Protein AF-A0A376VD41-F1 (afdb_monomer)

Structure (mmCIF, N/CA/C/O backbone):
data_AF-A0A376VD41-F1
#
_entry.id   AF-A0A376VD41-F1
#
loop_
_atom_site.group_PDB
_atom_site.id
_atom_site.type_symbol
_atom_site.label_atom_id
_atom_site.label_alt_id
_atom_site.label_comp_id
_atom_site.label_asym_id
_atom_site.label_entity_id
_atom_site.label_seq_id
_atom_site.pdbx_PDB_ins_code
_atom_site.Cartn_x
_atom_site.Cartn_y
_atom_site.Cartn_z
_atom_site.occupancy
_atom_site.B_iso_or_equiv
_atom_site.auth_seq_id
_atom_site.auth_comp_id
_atom_site.auth_asym_id
_atom_site.auth_atom_id
_atom_site.pdbx_PDB_model_num
ATOM 1 N N . MET A 1 1 ? 31.470 -12.179 -8.946 1.00 46.62 1 MET A N 1
ATOM 2 C CA . MET A 1 1 ? 30.203 -12.395 -9.674 1.00 46.62 1 MET A CA 1
ATOM 3 C C . MET A 1 1 ? 30.504 -13.069 -11.012 1.00 46.62 1 MET A C 1
ATOM 5 O O . MET A 1 1 ? 30.758 -12.373 -11.978 1.00 46.62 1 MET A O 1
ATOM 9 N N . LYS A 1 2 ? 30.557 -14.408 -11.062 1.00 45.06 2 LYS A N 1
ATOM 10 C CA . LYS A 1 2 ? 30.793 -15.187 -12.302 1.00 45.06 2 LYS A CA 1
ATOM 11 C C . LYS A 1 2 ? 29.546 -15.927 -12.813 1.00 45.06 2 LYS A C 1
ATOM 13 O O . LYS A 1 2 ? 29.555 -16.464 -13.905 1.00 45.06 2 LYS A O 1
ATOM 18 N N . ALA A 1 3 ? 28.454 -15.922 -12.047 1.00 48.44 3 ALA A N 1
ATOM 19 C CA . ALA A 1 3 ? 27.305 -16.788 -12.316 1.00 48.44 3 ALA A CA 1
ATOM 20 C C . ALA A 1 3 ? 26.374 -16.295 -13.442 1.00 48.44 3 ALA A C 1
ATOM 22 O O . ALA A 1 3 ? 25.643 -17.097 -14.011 1.00 48.44 3 ALA A O 1
ATOM 23 N N . ARG A 1 4 ? 26.372 -14.993 -13.775 1.00 48.84 4 ARG A N 1
ATOM 24 C CA . ARG A 1 4 ? 25.497 -14.443 -14.833 1.00 48.84 4 ARG A CA 1
ATOM 25 C C . ARG A 1 4 ? 26.139 -14.478 -16.223 1.00 48.8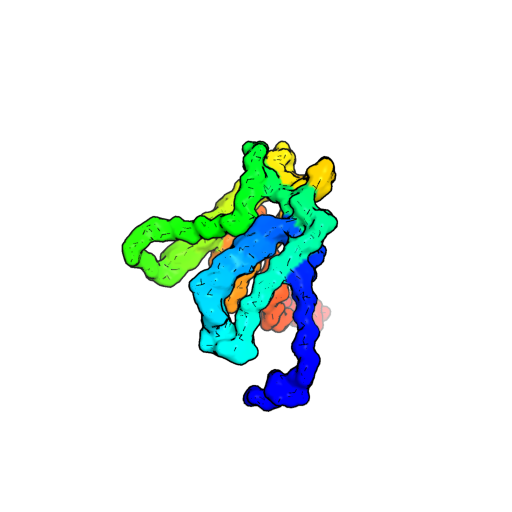4 4 ARG A C 1
ATOM 27 O O . ARG A 1 4 ? 25.418 -14.530 -17.208 1.00 48.84 4 ARG A O 1
ATOM 34 N N . SER A 1 5 ? 27.469 -14.477 -16.304 1.00 50.56 5 SER A N 1
ATOM 35 C CA . SER A 1 5 ? 28.215 -14.501 -17.570 1.00 50.56 5 SER A CA 1
ATOM 36 C C . SER A 1 5 ? 28.376 -15.901 -18.173 1.00 50.56 5 SER A C 1
ATOM 38 O O . SER A 1 5 ? 28.886 -16.017 -19.279 1.00 50.56 5 SER A O 1
ATOM 40 N N . GLU A 1 6 ? 27.972 -16.958 -17.461 1.00 50.12 6 GLU A N 1
ATOM 41 C CA . GLU A 1 6 ? 28.182 -18.359 -17.868 1.00 50.12 6 GLU A CA 1
ATOM 42 C C . GLU A 1 6 ? 26.911 -19.052 -18.397 1.00 50.12 6 GLU A C 1
ATOM 44 O O . GLU A 1 6 ? 26.958 -20.227 -18.753 1.00 50.12 6 GLU A O 1
ATOM 49 N N . VAL A 1 7 ? 25.767 -18.357 -18.482 1.00 48.47 7 VAL A N 1
ATOM 50 C CA . VAL A 1 7 ? 24.483 -18.981 -18.848 1.00 48.47 7 VAL A CA 1
ATOM 51 C C . VAL A 1 7 ? 23.847 -18.288 -20.053 1.00 48.47 7 VAL A C 1
ATOM 53 O O . VAL A 1 7 ? 23.477 -17.122 -19.993 1.00 48.47 7 VAL A O 1
ATOM 56 N N . HIS A 1 8 ? 23.683 -19.045 -21.141 1.00 49.75 8 HIS A N 1
ATOM 57 C CA . HIS A 1 8 ? 23.188 -18.579 -22.445 1.00 49.75 8 HIS A CA 1
ATOM 58 C C . HIS A 1 8 ? 21.671 -18.313 -22.511 1.00 49.75 8 HIS A C 1
ATOM 60 O O . HIS A 1 8 ? 21.198 -17.711 -23.472 1.00 49.75 8 HIS A O 1
ATOM 66 N N . ALA A 1 9 ? 20.899 -18.770 -21.520 1.00 51.88 9 ALA A N 1
ATOM 67 C CA . ALA A 1 9 ? 19.444 -18.666 -21.511 1.00 51.88 9 ALA A CA 1
ATOM 68 C C . ALA A 1 9 ? 18.961 -17.846 -20.307 1.00 51.88 9 ALA A C 1
ATOM 70 O O . ALA A 1 9 ? 18.886 -18.335 -19.178 1.00 51.88 9 ALA A O 1
ATOM 71 N N . HIS A 1 10 ? 18.618 -16.585 -20.559 1.00 59.12 10 HIS A N 1
ATOM 72 C CA . HIS A 1 10 ? 17.916 -15.742 -19.600 1.00 59.12 10 HIS A CA 1
ATOM 73 C C . HIS A 1 10 ? 16.408 -15.946 -19.770 1.00 59.12 10 HIS A C 1
ATOM 75 O O . HIS A 1 10 ? 15.813 -15.452 -20.723 1.00 59.12 10 HIS A O 1
ATOM 81 N N . TYR A 1 11 ? 15.784 -16.678 -18.848 1.00 63.81 11 TYR A N 1
ATOM 82 C CA . TYR A 1 11 ? 14.329 -16.800 -18.794 1.00 63.81 11 TYR A CA 1
ATOM 83 C C . TYR A 1 11 ? 13.769 -15.705 -17.886 1.00 63.81 11 TYR A C 1
ATOM 85 O O . TYR A 1 11 ? 14.078 -15.657 -16.694 1.00 63.81 11 TYR A O 1
ATOM 93 N N . THR A 1 12 ? 12.947 -14.817 -18.438 1.00 67.56 12 THR A N 1
ATOM 94 C CA . THR A 1 12 ? 12.226 -13.798 -17.668 1.00 67.56 12 THR A CA 1
ATOM 95 C C . THR A 1 12 ? 10.734 -14.043 -17.808 1.00 67.56 12 THR A C 1
ATOM 97 O O . THR A 1 12 ? 10.216 -14.159 -18.915 1.00 67.56 12 THR A O 1
ATOM 100 N N . LEU A 1 13 ? 10.040 -14.140 -16.674 1.00 78.50 13 LEU A N 1
ATOM 101 C CA . LEU A 1 13 ? 8.582 -14.156 -16.653 1.00 78.50 13 LEU A CA 1
ATOM 102 C C . LEU A 1 13 ? 8.095 -12.729 -16.902 1.00 78.50 13 LEU A C 1
ATOM 104 O O . LEU A 1 13 ? 8.316 -11.844 -16.079 1.00 78.50 13 LEU A O 1
ATOM 108 N N . ASP A 1 14 ? 7.447 -12.514 -18.041 1.00 86.75 14 ASP A N 1
ATOM 109 C CA . ASP A 1 14 ? 7.025 -11.187 -18.495 1.00 86.75 14 ASP A CA 1
ATOM 110 C C . ASP A 1 14 ? 5.708 -10.716 -17.862 1.00 86.75 14 ASP A C 1
ATOM 112 O O . ASP A 1 14 ? 5.335 -9.558 -18.021 1.00 86.75 14 ASP A O 1
ATOM 116 N N . THR A 1 15 ? 4.992 -11.595 -17.154 1.00 87.69 15 THR A N 1
ATOM 117 C CA . THR A 1 15 ? 3.622 -11.348 -16.690 1.00 87.69 15 THR A CA 1
ATOM 118 C C . THR A 1 15 ? 3.506 -11.455 -15.166 1.00 87.69 15 THR A C 1
ATOM 120 O O . THR A 1 15 ? 3.805 -12.488 -14.564 1.00 87.69 15 THR A O 1
ATOM 123 N N . ASN A 1 16 ? 3.001 -10.397 -14.526 1.00 90.75 16 ASN A N 1
ATOM 124 C CA . ASN A 1 16 ? 2.672 -10.354 -13.106 1.00 90.75 16 ASN A CA 1
ATOM 125 C C . ASN A 1 16 ? 1.235 -10.841 -12.861 1.00 90.75 16 ASN A C 1
ATOM 127 O O . ASN A 1 16 ? 0.255 -10.194 -13.234 1.00 90.75 16 ASN A O 1
ATOM 131 N N . TRP A 1 17 ? 1.122 -11.976 -12.171 1.00 89.06 17 TRP A N 1
ATOM 132 C CA . TRP A 1 17 ? -0.146 -12.652 -11.881 1.00 89.06 17 TRP A CA 1
ATOM 133 C C . TRP A 1 17 ? -0.742 -12.335 -10.504 1.00 89.06 17 TRP A C 1
ATOM 135 O O . TRP A 1 17 ? -1.773 -12.912 -10.149 1.00 89.06 17 TRP A O 1
ATOM 145 N N . ARG A 1 18 ? -0.100 -11.469 -9.710 1.00 88.94 18 ARG A N 1
ATOM 146 C CA . ARG A 1 18 ? -0.458 -11.206 -8.303 1.00 88.94 18 ARG A CA 1
ATOM 147 C C . ARG A 1 18 ? -1.068 -9.828 -8.079 1.00 88.94 18 ARG A C 1
ATOM 149 O O . ARG A 1 18 ? -1.896 -9.681 -7.190 1.00 88.94 18 ARG A O 1
ATOM 156 N N . SER A 1 19 ? -0.657 -8.842 -8.866 1.00 91.56 19 SER A N 1
ATOM 157 C CA . SER A 1 19 ? -0.986 -7.440 -8.617 1.00 91.56 19 SER A CA 1
ATOM 158 C C . SER A 1 19 ? -2.022 -6.898 -9.598 1.00 91.56 19 SER A C 1
ATOM 160 O O . SER A 1 19 ? -2.167 -7.403 -10.713 1.00 91.56 19 SER A O 1
ATOM 162 N N . ALA A 1 20 ? -2.708 -5.835 -9.173 1.00 93.00 20 ALA A N 1
ATOM 163 C CA . ALA A 1 20 ? -3.570 -5.019 -10.021 1.00 93.00 20 ALA A CA 1
ATOM 164 C C . ALA A 1 20 ? -2.758 -4.313 -11.128 1.00 93.00 20 ALA A C 1
ATOM 166 O O . ALA A 1 20 ? -1.583 -3.986 -10.909 1.00 93.00 20 ALA A O 1
ATOM 167 N N . PRO A 1 21 ? -3.366 -4.004 -12.287 1.00 92.75 21 PRO A N 1
ATOM 168 C CA . PRO A 1 21 ? -2.693 -3.314 -13.388 1.00 92.75 21 PRO A CA 1
ATOM 169 C C . PRO A 1 21 ? -2.106 -1.964 -12.967 1.00 92.75 21 PRO A C 1
ATOM 171 O O . PRO A 1 21 ? -0.972 -1.658 -13.322 1.00 92.75 21 PRO A O 1
ATOM 174 N N . GLY A 1 22 ? -2.826 -1.195 -12.141 1.00 92.94 22 GLY A N 1
ATOM 175 C CA . GLY A 1 22 ? -2.338 0.083 -11.624 1.00 92.94 22 GLY A CA 1
ATOM 176 C C . GLY A 1 22 ? -1.027 -0.058 -10.844 1.00 92.94 22 GLY A C 1
ATOM 177 O O . GLY A 1 22 ? -0.106 0.719 -11.063 1.00 92.94 22 GLY A O 1
ATOM 178 N N . MET A 1 23 ? -0.901 -1.094 -10.005 1.00 93.69 23 MET A N 1
ATOM 179 C CA . MET A 1 23 ? 0.326 -1.353 -9.240 1.00 93.69 23 MET A CA 1
ATOM 180 C C . MET A 1 23 ? 1.499 -1.701 -10.154 1.00 93.69 23 MET A C 1
ATOM 182 O O . MET A 1 23 ? 2.591 -1.161 -9.985 1.00 93.69 23 MET A O 1
ATOM 186 N N . VAL A 1 24 ? 1.272 -2.586 -11.131 1.00 93.75 24 VAL A N 1
ATOM 187 C CA . VAL A 1 24 ? 2.300 -2.979 -12.108 1.00 93.75 24 VAL A CA 1
ATOM 188 C C . VAL A 1 24 ? 2.774 -1.758 -12.898 1.00 93.75 24 VAL A C 1
ATOM 190 O O . VAL A 1 24 ? 3.974 -1.528 -13.016 1.00 93.75 24 VAL A O 1
ATOM 193 N N . ASN A 1 25 ? 1.840 -0.926 -13.357 1.00 94.31 25 ASN A N 1
ATOM 194 C CA . ASN A 1 25 ? 2.149 0.276 -14.124 1.00 94.31 25 ASN A CA 1
ATOM 195 C C . ASN A 1 25 ? 2.909 1.320 -13.299 1.00 94.31 25 ASN A C 1
ATOM 197 O O . ASN A 1 25 ? 3.865 1.901 -13.805 1.00 94.31 25 ASN A O 1
ATOM 201 N N . SER A 1 26 ? 2.531 1.549 -12.036 1.00 94.19 26 SER A N 1
ATOM 202 C CA . SER A 1 26 ? 3.249 2.478 -11.155 1.00 94.19 26 SER A CA 1
ATOM 203 C C . SER A 1 26 ? 4.690 2.034 -10.904 1.00 94.19 26 SER A C 1
ATOM 205 O O . SER A 1 26 ? 5.596 2.860 -10.966 1.00 94.19 26 SER A O 1
ATOM 207 N N . VAL A 1 27 ? 4.916 0.737 -10.667 1.00 93.19 27 VAL A N 1
ATOM 208 C CA . VAL A 1 27 ? 6.265 0.183 -10.461 1.00 93.19 27 VAL A CA 1
ATOM 209 C C . VAL A 1 27 ? 7.090 0.264 -11.743 1.00 93.19 27 VAL A C 1
ATOM 211 O O . VAL A 1 27 ? 8.206 0.775 -11.701 1.00 93.19 27 VAL A O 1
ATOM 214 N N . ASN A 1 28 ? 6.534 -0.159 -12.884 1.00 93.69 28 ASN A N 1
ATOM 215 C CA . ASN A 1 28 ? 7.204 -0.027 -14.179 1.00 93.69 28 ASN A CA 1
ATOM 216 C C . ASN A 1 28 ? 7.590 1.428 -14.448 1.00 93.69 28 ASN A C 1
ATOM 218 O O . ASN A 1 28 ? 8.738 1.710 -14.762 1.00 93.69 28 ASN A O 1
ATOM 222 N N . LYS A 1 29 ? 6.660 2.368 -14.251 1.00 93.69 29 LYS A N 1
ATOM 223 C CA . LYS A 1 29 ? 6.922 3.792 -14.463 1.00 93.69 29 LYS A CA 1
ATOM 224 C C . LYS A 1 29 ? 8.017 4.327 -13.545 1.00 93.69 29 LYS A C 1
ATOM 226 O O . LYS A 1 29 ? 8.800 5.144 -14.001 1.00 93.69 29 LYS A O 1
ATOM 231 N N . LEU A 1 30 ? 8.069 3.899 -12.283 1.00 92.25 30 LEU A N 1
ATOM 232 C CA . LEU A 1 30 ? 9.079 4.362 -11.329 1.00 92.25 30 LEU A CA 1
ATOM 233 C C . LEU A 1 30 ? 10.488 3.890 -11.712 1.00 92.25 30 LEU A C 1
ATOM 235 O O . LEU A 1 30 ? 11.415 4.693 -11.712 1.00 92.25 30 LEU A O 1
ATOM 239 N N . PHE A 1 31 ? 10.644 2.608 -12.051 1.00 90.19 31 PHE A N 1
ATOM 240 C CA . PHE A 1 31 ? 11.954 2.023 -12.352 1.00 90.19 31 PHE A CA 1
ATOM 241 C C . PHE A 1 31 ? 12.400 2.213 -13.806 1.00 90.19 31 PHE A C 1
ATOM 243 O O . PHE A 1 31 ? 13.581 2.078 -14.085 1.00 90.19 31 PHE A O 1
ATOM 250 N N . SER A 1 32 ? 11.505 2.575 -14.727 1.00 91.19 32 SER A N 1
ATOM 251 C CA . SER A 1 32 ? 11.871 2.925 -16.108 1.00 91.19 32 SER A CA 1
ATOM 252 C C . SER A 1 32 ? 12.326 4.379 -16.289 1.00 91.19 32 SER A C 1
ATOM 254 O O . SER A 1 32 ? 1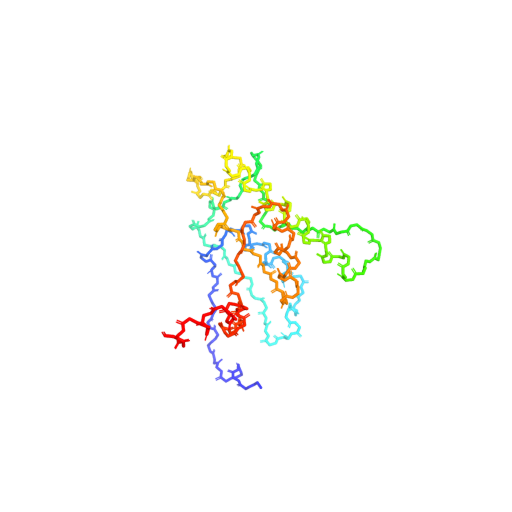2.570 4.783 -17.419 1.00 91.19 32 SER A O 1
ATOM 256 N N . GLN A 1 33 ? 12.426 5.180 -15.219 1.00 89.25 33 GLN A N 1
ATOM 257 C CA . GLN A 1 33 ? 12.902 6.570 -15.326 1.00 89.25 33 GLN A CA 1
ATOM 258 C C . GLN A 1 33 ? 14.405 6.677 -15.604 1.00 89.25 33 GLN A C 1
ATOM 260 O O . GLN A 1 33 ? 14.865 7.718 -16.069 1.00 89.25 33 GLN A O 1
ATOM 265 N N . THR A 1 34 ? 15.179 5.640 -15.285 1.00 85.50 34 THR A N 1
ATOM 266 C CA . THR A 1 34 ? 16.627 5.606 -15.495 1.00 85.50 34 THR A CA 1
ATOM 267 C C . THR A 1 34 ? 17.027 4.284 -16.137 1.00 85.50 34 THR A C 1
ATOM 269 O O . THR A 1 34 ? 16.465 3.238 -15.814 1.00 85.50 34 THR A O 1
ATOM 272 N N . ASP A 1 35 ? 18.022 4.321 -17.025 1.00 75.88 35 ASP A N 1
ATOM 273 C CA . ASP A 1 35 ? 18.519 3.114 -17.703 1.00 75.88 35 ASP A CA 1
ATOM 274 C C . ASP A 1 35 ? 19.169 2.133 -16.707 1.00 75.88 35 ASP A C 1
ATOM 276 O O . ASP A 1 35 ? 19.017 0.917 -16.819 1.00 75.88 35 ASP A O 1
ATOM 280 N N . ASP A 1 36 ? 19.808 2.67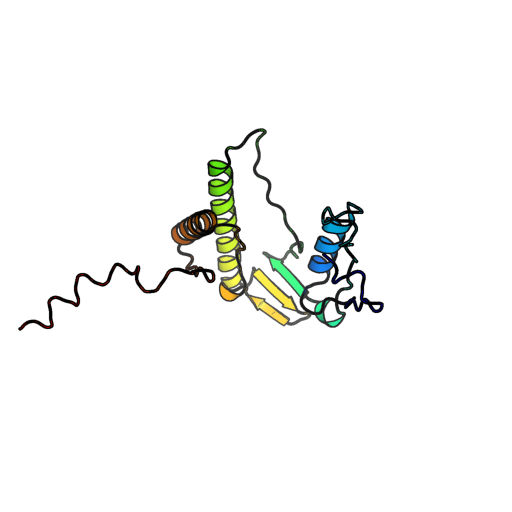6 -15.665 1.00 80.31 36 ASP A N 1
ATOM 281 C CA . ASP A 1 36 ? 20.471 1.936 -14.588 1.00 80.31 36 ASP A CA 1
ATOM 282 C C . ASP A 1 36 ? 19.642 1.986 -13.289 1.00 80.31 36 ASP A C 1
ATOM 284 O O . ASP A 1 36 ? 20.105 2.436 -12.239 1.00 80.31 36 ASP A O 1
ATOM 288 N N . ALA A 1 37 ? 18.388 1.529 -13.347 1.00 78.69 37 ALA A N 1
ATOM 289 C CA . ALA A 1 37 ? 17.431 1.551 -12.229 1.00 78.69 37 ALA A CA 1
ATOM 290 C C . ALA A 1 37 ? 17.959 0.925 -10.919 1.00 78.69 37 ALA A C 1
ATOM 292 O O . ALA A 1 37 ? 17.564 1.319 -9.821 1.00 78.69 37 ALA A O 1
ATOM 293 N N . PHE A 1 38 ? 18.872 -0.044 -11.034 1.00 84.44 38 PHE A N 1
ATOM 294 C CA . PHE A 1 38 ? 19.515 -0.727 -9.911 1.00 84.44 38 PHE A CA 1
ATOM 295 C C . PHE A 1 38 ? 20.996 -0.365 -9.744 1.00 84.44 38 PHE A C 1
ATOM 297 O O . PHE A 1 38 ? 21.717 -1.105 -9.079 1.00 84.44 38 PHE A O 1
ATOM 304 N N . MET A 1 39 ? 21.464 0.740 -10.341 1.00 77.25 39 MET A N 1
ATOM 305 C CA . MET A 1 39 ? 22.858 1.225 -10.329 1.00 77.25 39 MET A CA 1
ATOM 306 C C . MET A 1 39 ? 23.880 0.312 -11.043 1.00 77.25 39 MET A C 1
ATOM 308 O O . MET A 1 39 ? 24.950 0.777 -11.426 1.00 77.25 39 MET A O 1
ATOM 312 N N . PHE A 1 40 ? 23.550 -0.963 -11.266 1.00 76.62 40 PHE A N 1
ATOM 313 C CA . PHE A 1 40 ? 24.365 -1.943 -11.983 1.00 76.62 40 PHE A CA 1
ATOM 314 C C . PHE A 1 40 ? 23.756 -2.256 -13.350 1.00 76.62 40 PHE A C 1
ATOM 316 O O . PHE A 1 40 ? 22.640 -2.775 -13.430 1.00 76.62 40 PHE A O 1
ATOM 323 N N . ARG A 1 41 ? 24.525 -2.028 -14.419 1.00 74.94 41 ARG A N 1
ATOM 324 C CA . ARG A 1 41 ? 24.139 -2.353 -15.806 1.00 74.94 41 ARG A CA 1
ATOM 325 C C . ARG A 1 41 ? 23.864 -3.838 -16.006 1.00 74.94 41 ARG A C 1
ATOM 327 O O . ARG A 1 41 ? 23.055 -4.240 -16.836 1.00 74.94 41 ARG A O 1
ATOM 334 N N . GLU A 1 42 ? 24.520 -4.673 -15.211 1.00 78.88 42 GLU A N 1
ATOM 335 C CA . GLU A 1 42 ? 24.354 -6.117 -15.211 1.00 78.88 42 GLU A CA 1
ATOM 336 C C . GLU A 1 42 ? 23.020 -6.554 -14.605 1.00 78.88 42 GLU A C 1
ATOM 338 O O . GLU A 1 42 ? 22.728 -7.746 -14.633 1.00 78.88 42 GLU A O 1
ATOM 343 N N . ILE A 1 43 ? 22.210 -5.645 -14.052 1.00 82.25 43 ILE A N 1
ATOM 344 C CA . ILE A 1 43 ? 20.866 -5.913 -13.534 1.00 82.25 43 ILE A CA 1
ATOM 345 C C . ILE A 1 43 ? 19.883 -4.947 -14.219 1.00 82.25 43 ILE A C 1
ATOM 347 O O . ILE A 1 43 ? 19.448 -3.977 -13.605 1.00 82.25 43 ILE A O 1
ATOM 351 N N . PRO A 1 44 ? 19.514 -5.192 -15.492 1.00 84.31 44 PRO A N 1
ATOM 352 C CA . PRO A 1 44 ? 18.554 -4.344 -16.186 1.00 84.31 44 PRO A CA 1
ATOM 353 C C . PRO A 1 44 ? 17.151 -4.509 -15.594 1.00 84.31 44 PRO A C 1
ATOM 355 O O . PRO A 1 44 ? 16.729 -5.623 -15.262 1.00 84.31 44 PRO A O 1
ATOM 358 N N . PHE A 1 45 ? 16.407 -3.407 -15.507 1.00 87.44 45 PHE A N 1
ATOM 359 C CA . PHE A 1 45 ? 14.977 -3.449 -15.223 1.00 87.44 45 PHE A CA 1
ATOM 360 C C . PHE A 1 45 ? 14.203 -3.705 -16.520 1.00 87.44 45 PHE A C 1
ATOM 362 O O . PHE A 1 45 ? 14.259 -2.911 -17.454 1.00 87.44 45 PHE A O 1
ATOM 369 N N . ILE A 1 46 ? 13.470 -4.817 -16.573 1.00 88.75 46 ILE A N 1
ATOM 370 C CA . ILE A 1 46 ? 12.615 -5.168 -17.709 1.00 88.75 46 ILE A CA 1
ATOM 371 C C . ILE A 1 46 ? 11.158 -5.000 -17.256 1.00 88.75 46 ILE A C 1
ATOM 373 O O . ILE A 1 46 ? 10.734 -5.723 -16.348 1.00 88.75 46 ILE A O 1
ATOM 377 N N . PRO A 1 47 ? 10.389 -4.066 -17.846 1.00 90.25 47 PRO A N 1
ATOM 378 C CA . PRO A 1 47 ? 8.983 -3.880 -17.509 1.00 90.25 47 PRO A CA 1
ATOM 379 C C . PRO A 1 47 ? 8.167 -5.155 -17.726 1.00 90.25 47 PRO A C 1
ATOM 381 O O . PRO A 1 47 ? 8.365 -5.878 -18.703 1.00 90.25 47 PRO A O 1
ATOM 384 N N . VAL A 1 48 ? 7.205 -5.399 -16.837 1.00 92.50 48 VAL A N 1
ATOM 385 C CA . VAL A 1 48 ? 6.326 -6.579 -16.900 1.00 92.50 48 VAL A CA 1
ATOM 386 C C . VAL A 1 48 ? 4.881 -6.190 -17.192 1.00 92.50 48 VAL A C 1
ATOM 388 O O . VAL A 1 48 ? 4.425 -5.105 -16.833 1.00 92.50 48 VAL A O 1
ATOM 39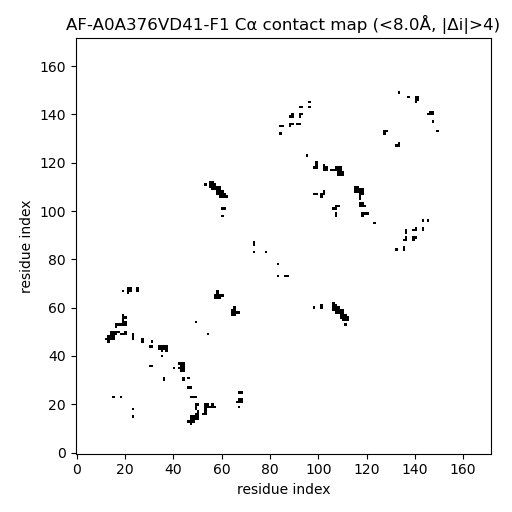1 N N . LYS A 1 49 ? 4.131 -7.087 -17.825 1.00 91.56 49 LYS A N 1
ATOM 392 C CA . LYS A 1 49 ? 2.698 -6.942 -18.095 1.00 91.56 49 LYS A CA 1
ATOM 393 C C . LYS A 1 49 ? 1.880 -7.371 -16.882 1.00 91.56 49 LYS A C 1
ATOM 395 O O . LYS A 1 49 ? 2.296 -8.222 -16.098 1.00 91.56 49 LYS A O 1
ATOM 400 N N . SER A 1 50 ? 0.688 -6.811 -16.729 1.00 92.19 50 SER A N 1
ATOM 401 C CA . SER A 1 50 ? -0.301 -7.299 -15.767 1.00 92.19 50 SER A CA 1
ATOM 402 C C . SER A 1 50 ? -1.127 -8.430 -16.381 1.00 92.19 50 SER A C 1
ATOM 404 O O . SER A 1 50 ? -1.474 -8.398 -17.562 1.00 92.19 50 SER A O 1
ATOM 406 N N . ALA A 1 51 ? -1.437 -9.456 -15.589 1.00 90.56 51 ALA A N 1
ATOM 407 C CA . ALA A 1 51 ? -2.275 -10.556 -16.051 1.00 90.56 51 ALA A CA 1
ATOM 408 C C . ALA A 1 51 ? -3.726 -10.100 -16.285 1.00 90.56 51 ALA A C 1
ATOM 410 O O . ALA A 1 51 ? -4.309 -9.417 -15.441 1.00 90.56 51 ALA A O 1
ATOM 411 N N . GLY A 1 52 ? -4.345 -10.570 -17.375 1.00 88.69 52 GLY A N 1
ATOM 412 C CA . GLY A 1 52 ? -5.731 -10.237 -17.736 1.00 88.69 52 GLY A CA 1
ATOM 413 C C . GLY A 1 52 ? -6.747 -10.506 -16.617 1.00 88.69 52 GLY A C 1
ATOM 414 O O . GLY A 1 52 ? -7.624 -9.686 -16.369 1.00 88.69 52 GLY A O 1
ATOM 415 N N . LYS A 1 53 ? -6.563 -11.595 -15.857 1.00 89.00 53 LYS A N 1
ATOM 416 C CA . LYS A 1 53 ? -7.434 -11.965 -14.726 1.00 89.00 53 LYS A CA 1
ATOM 417 C C . LYS A 1 53 ? -7.485 -10.924 -13.594 1.00 89.00 53 LYS A C 1
ATOM 419 O O . LYS A 1 53 ? -8.420 -10.934 -12.809 1.00 89.00 53 LYS A O 1
ATOM 424 N N . ASN A 1 54 ? -6.474 -10.059 -13.491 1.00 90.62 54 ASN A N 1
ATOM 425 C CA . ASN A 1 54 ? -6.336 -9.070 -12.420 1.00 90.62 54 ASN A CA 1
ATOM 426 C C . ASN A 1 54 ? -6.777 -7.664 -12.857 1.00 90.62 54 ASN A C 1
ATOM 428 O O . ASN A 1 54 ? -6.676 -6.729 -12.064 1.00 90.62 54 ASN A O 1
ATOM 432 N N . GLN A 1 55 ? -7.235 -7.489 -14.102 1.00 89.50 55 GLN A N 1
ATOM 433 C CA . GLN A 1 55 ? -7.592 -6.173 -14.650 1.00 89.50 55 GLN A CA 1
ATOM 434 C C . GLN A 1 55 ? -8.720 -5.491 -13.869 1.00 89.50 55 GLN A C 1
ATOM 436 O O . GLN A 1 55 ? -8.774 -4.268 -13.801 1.00 89.50 55 GLN A O 1
ATOM 441 N N . ALA A 1 56 ? -9.587 -6.285 -13.243 1.00 91.56 56 ALA A N 1
ATOM 442 C CA . ALA A 1 56 ? -10.721 -5.796 -12.477 1.00 91.56 56 ALA A CA 1
ATOM 443 C C . ALA A 1 56 ? -10.393 -5.476 -11.003 1.00 91.56 56 ALA A C 1
ATOM 445 O O . ALA A 1 56 ? -11.279 -5.043 -10.263 1.00 91.56 56 ALA A O 1
ATOM 446 N N . LEU A 1 57 ? -9.142 -5.683 -10.566 1.00 93.44 57 LEU A N 1
ATOM 447 C CA . LEU A 1 57 ? -8.710 -5.373 -9.205 1.00 93.44 57 LEU A CA 1
ATOM 448 C C . LEU A 1 57 ? -8.614 -3.860 -9.000 1.00 93.44 57 LEU A C 1
ATOM 450 O O . LEU A 1 57 ? -7.799 -3.188 -9.636 1.00 93.44 57 LEU A O 1
ATOM 454 N N . ARG A 1 58 ? -9.396 -3.336 -8.055 1.00 94.44 58 ARG A N 1
ATOM 455 C CA . ARG A 1 58 ? -9.364 -1.920 -7.666 1.00 94.44 58 ARG A CA 1
ATOM 456 C C . ARG A 1 58 ? -9.664 -1.738 -6.183 1.00 94.44 58 ARG A C 1
ATOM 458 O O . ARG A 1 58 ? -10.377 -2.535 -5.579 1.00 94.44 58 ARG A O 1
ATOM 465 N N . PHE A 1 59 ? -9.119 -0.672 -5.608 1.00 95.88 59 PHE A N 1
ATOM 466 C CA . PHE A 1 59 ? -9.412 -0.251 -4.242 1.00 95.88 59 PHE A CA 1
ATOM 467 C C . PHE A 1 59 ? -10.305 0.987 -4.286 1.00 95.88 59 PHE A C 1
ATOM 469 O O . PHE A 1 59 ? -9.943 1.986 -4.906 1.00 95.88 59 PHE A O 1
ATOM 476 N N . VAL A 1 60 ? -11.471 0.913 -3.647 1.00 96.12 60 VAL A N 1
ATOM 477 C CA . VAL A 1 60 ? -12.421 2.022 -3.535 1.00 96.12 60 VAL A CA 1
ATOM 478 C C . VAL A 1 60 ? -12.461 2.488 -2.089 1.00 96.12 60 VAL A C 1
ATOM 480 O O . VAL A 1 60 ? -12.610 1.679 -1.177 1.00 96.12 60 VAL A O 1
ATOM 483 N N . PHE A 1 61 ? -12.340 3.793 -1.880 1.00 96.19 61 PHE A N 1
ATOM 484 C CA . PHE A 1 61 ? -12.428 4.426 -0.572 1.00 96.19 61 PHE A CA 1
ATOM 485 C C . PHE A 1 61 ? -13.365 5.627 -0.661 1.00 96.19 61 PHE A C 1
ATOM 487 O O . PHE A 1 61 ? -13.139 6.522 -1.472 1.00 96.19 61 PHE A O 1
ATOM 494 N N . LYS A 1 62 ? -14.425 5.630 0.155 1.00 93.88 62 LYS A N 1
ATOM 495 C CA . LYS A 1 62 ? -15.476 6.662 0.180 1.00 93.88 62 LYS A CA 1
ATOM 496 C C . LYS A 1 62 ? -16.081 6.943 -1.205 1.00 93.88 62 LYS A C 1
ATOM 498 O O . LYS A 1 62 ? -16.320 8.086 -1.569 1.00 93.88 62 LYS A O 1
ATOM 503 N N . GLY A 1 63 ? -16.312 5.883 -1.982 1.00 91.31 63 GLY A N 1
ATOM 504 C CA . GLY A 1 63 ? -16.901 5.964 -3.325 1.00 91.31 63 GLY A CA 1
ATOM 505 C C . GLY A 1 63 ? -15.911 6.282 -4.450 1.00 91.31 63 GLY A C 1
ATOM 506 O O . GLY A 1 63 ? -16.261 6.133 -5.617 1.00 91.31 63 GLY A O 1
ATOM 507 N N . GLU A 1 64 ? -14.663 6.633 -4.134 1.00 94.44 64 GLU A N 1
ATOM 508 C CA . GLU A 1 64 ? -13.649 6.964 -5.135 1.00 94.44 64 GLU A CA 1
ATOM 509 C C . GLU A 1 64 ? -12.637 5.834 -5.318 1.00 94.44 64 GLU A C 1
ATOM 511 O O . GLU A 1 64 ? -12.137 5.252 -4.351 1.00 94.44 64 GLU A O 1
ATOM 516 N N . THR A 1 65 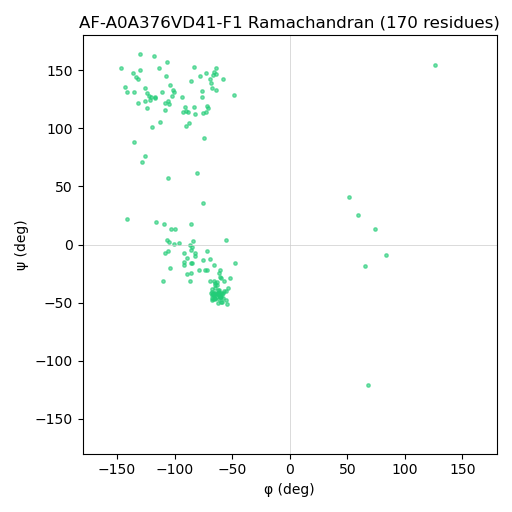? -12.287 5.545 -6.575 1.00 94.31 65 THR A N 1
ATOM 517 C CA . THR A 1 65 ? -11.204 4.600 -6.875 1.00 94.31 65 THR A CA 1
ATOM 518 C C . THR A 1 65 ? -9.866 5.236 -6.514 1.00 94.31 65 THR A C 1
ATOM 520 O O . THR A 1 65 ? -9.474 6.248 -7.090 1.00 94.31 65 THR A O 1
ATOM 523 N N . GLN A 1 66 ? -9.158 4.630 -5.566 1.00 95.25 66 GLN A N 1
ATOM 524 C CA . GLN A 1 66 ? -7.865 5.118 -5.107 1.00 95.25 66 GLN A CA 1
ATOM 525 C C . GLN A 1 66 ? -6.752 4.753 -6.099 1.00 95.25 66 GLN A C 1
ATOM 527 O O . GLN A 1 66 ? -6.778 3.669 -6.696 1.00 95.25 66 GLN A O 1
ATOM 532 N N . PRO A 1 67 ? -5.739 5.623 -6.265 1.00 94.88 67 PRO A N 1
ATOM 533 C CA . PRO A 1 67 ? -4.576 5.303 -7.076 1.00 94.88 67 PRO A CA 1
ATOM 534 C C . PRO A 1 67 ? -3.802 4.136 -6.458 1.00 94.88 67 PRO A C 1
ATOM 536 O O . PRO A 1 67 ? -3.709 4.001 -5.239 1.00 94.88 67 PRO A O 1
ATOM 539 N N . ALA A 1 68 ? -3.192 3.314 -7.311 1.00 93.00 68 ALA A N 1
ATOM 540 C CA . ALA A 1 68 ? -2.425 2.155 -6.865 1.00 93.00 68 ALA A CA 1
ATOM 541 C C . ALA A 1 68 ? -1.204 2.539 -6.009 1.00 93.00 68 ALA A C 1
ATOM 543 O O . ALA A 1 68 ? -0.866 1.845 -5.056 1.00 93.00 68 ALA A O 1
ATOM 544 N N . MET A 1 69 ? -0.561 3.666 -6.322 1.00 93.94 69 MET A N 1
ATOM 545 C CA . MET A 1 69 ? 0.572 4.192 -5.568 1.00 93.94 69 MET A CA 1
ATOM 546 C C . MET A 1 69 ? 0.286 5.632 -5.152 1.00 93.94 69 MET A C 1
ATOM 548 O O . MET A 1 69 ? 0.030 6.487 -5.998 1.00 93.94 69 MET A O 1
ATOM 552 N N . LYS A 1 70 ? 0.359 5.895 -3.846 1.00 94.44 70 LYS A N 1
ATOM 553 C CA . LYS A 1 70 ? 0.240 7.228 -3.254 1.00 94.44 70 LYS A CA 1
ATOM 554 C C . LYS A 1 70 ? 1.496 7.522 -2.444 1.00 94.44 70 LYS A C 1
ATOM 556 O O . LYS A 1 70 ? 1.889 6.716 -1.604 1.00 94.44 70 LYS A O 1
ATOM 561 N N . MET A 1 71 ? 2.115 8.666 -2.708 1.00 92.81 71 MET A N 1
ATOM 562 C CA . MET A 1 71 ? 3.270 9.154 -1.960 1.00 92.81 71 MET A CA 1
ATOM 563 C C . MET A 1 71 ? 2.802 10.224 -0.980 1.00 92.81 71 MET A C 1
ATOM 565 O O . MET A 1 71 ? 2.037 11.112 -1.352 1.00 92.81 71 MET A O 1
ATOM 569 N N . TRP A 1 72 ? 3.246 10.115 0.267 1.00 92.75 72 TRP A N 1
ATOM 570 C CA . TRP A 1 72 ? 3.030 11.131 1.289 1.00 92.75 72 TRP A CA 1
ATOM 571 C C . TRP A 1 72 ? 4.320 11.921 1.441 1.00 92.75 72 TRP A C 1
ATOM 573 O O . TRP A 1 72 ? 5.386 11.326 1.598 1.00 92.75 72 TRP A O 1
ATOM 583 N N . LEU A 1 73 ? 4.211 13.241 1.361 1.00 91.31 73 LEU A N 1
ATOM 584 C CA . LEU A 1 73 ? 5.330 14.158 1.494 1.00 91.31 73 LEU A CA 1
ATOM 585 C C . LEU A 1 73 ? 5.089 15.021 2.729 1.00 91.31 73 LEU A C 1
ATOM 587 O O . LEU A 1 73 ? 4.023 15.617 2.864 1.00 91.31 73 LEU A O 1
ATOM 591 N N . MET A 1 74 ? 6.067 15.051 3.627 1.00 89.25 74 MET A N 1
ATOM 592 C CA . MET A 1 74 ? 6.074 15.988 4.744 1.00 89.25 74 MET A CA 1
ATOM 593 C C . MET A 1 74 ? 6.471 17.369 4.219 1.00 89.25 74 MET A C 1
ATOM 595 O O . MET A 1 74 ? 7.438 17.485 3.468 1.00 89.25 74 MET A O 1
ATOM 599 N N . GLU A 1 75 ? 5.717 18.398 4.593 1.00 87.25 75 GLU A N 1
ATOM 600 C CA . GLU A 1 75 ? 6.030 19.781 4.233 1.00 87.25 75 GLU A CA 1
ATOM 601 C C . GLU A 1 75 ? 7.233 20.302 5.037 1.00 87.25 75 GLU A C 1
ATOM 603 O O . GLU A 1 75 ? 7.432 19.922 6.193 1.00 87.25 75 GLU A O 1
ATOM 608 N N . GLY A 1 76 ? 8.022 21.187 4.425 1.00 85.44 76 GLY A N 1
ATOM 609 C CA . GLY A 1 76 ? 9.199 21.815 5.033 1.00 85.44 76 GLY A CA 1
ATOM 610 C C . GLY A 1 76 ? 10.470 21.655 4.196 1.00 85.44 76 GLY A C 1
ATOM 611 O O . GLY A 1 76 ? 10.602 20.725 3.405 1.00 85.44 76 GLY A O 1
ATOM 612 N N . GLU A 1 77 ? 11.417 22.579 4.368 1.00 79.81 77 GLU A N 1
ATOM 613 C CA . GLU A 1 77 ? 12.704 22.564 3.648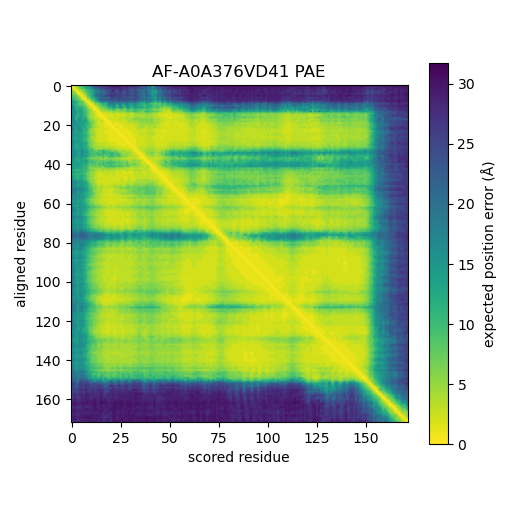 1.00 79.81 77 GLU A CA 1
ATOM 614 C C . GLU A 1 77 ? 13.763 21.688 4.333 1.00 79.81 77 GLU A C 1
ATOM 616 O O . GLU A 1 77 ? 14.683 21.191 3.687 1.00 79.81 77 GLU A O 1
ATOM 621 N N . SER A 1 78 ? 13.636 21.483 5.647 1.00 82.81 78 SER A N 1
ATOM 622 C CA . SER A 1 78 ? 14.546 20.668 6.449 1.00 82.81 78 SER A CA 1
ATOM 623 C C . SER A 1 78 ? 13.765 19.910 7.511 1.00 82.81 78 SER A C 1
ATOM 625 O O . SER A 1 78 ? 12.895 20.468 8.179 1.00 82.81 78 SER A O 1
ATOM 627 N N . CYS A 1 79 ? 14.082 18.629 7.671 1.00 84.81 79 CYS A N 1
ATOM 628 C CA . CYS A 1 79 ? 13.477 17.775 8.678 1.00 84.81 79 CYS A CA 1
ATOM 629 C C . CYS A 1 79 ? 14.538 16.841 9.264 1.00 84.81 79 CYS A C 1
ATOM 631 O O . CYS A 1 79 ? 15.293 16.198 8.528 1.00 84.81 79 CYS A O 1
ATOM 633 N N . GLY A 1 80 ? 14.597 16.758 10.594 1.00 90.06 80 GLY A N 1
ATOM 634 C CA . GLY A 1 80 ? 15.405 15.754 11.274 1.00 90.06 80 GLY A CA 1
ATOM 635 C C . GLY A 1 80 ? 14.849 14.353 11.019 1.00 90.06 80 GLY A C 1
ATOM 636 O O . GLY A 1 80 ? 13.638 14.153 10.956 1.00 90.06 80 GLY A O 1
ATOM 637 N N . VAL A 1 81 ? 15.726 13.349 10.919 1.00 88.38 81 VAL A N 1
ATOM 638 C CA . VAL A 1 81 ? 15.314 11.955 10.652 1.00 88.38 81 VAL A CA 1
ATOM 639 C C . VAL A 1 81 ? 14.294 11.455 11.683 1.00 88.38 81 VAL A C 1
ATOM 641 O O . VAL A 1 81 ? 13.330 10.787 11.315 1.00 88.38 81 VAL A O 1
ATOM 644 N N . GLY A 1 82 ? 14.479 11.803 12.962 1.00 88.44 82 GLY A N 1
ATOM 645 C CA . GLY A 1 82 ? 13.565 11.412 14.038 1.00 88.44 82 GLY A CA 1
ATOM 646 C C . GLY A 1 82 ? 12.175 12.039 13.909 1.00 88.44 82 GLY A C 1
ATOM 647 O O . GLY A 1 82 ? 11.176 11.334 14.052 1.00 88.44 82 GLY A O 1
ATOM 648 N N . ASP A 1 83 ? 12.108 13.329 13.573 1.00 90.19 83 ASP A N 1
ATOM 649 C CA . ASP A 1 83 ? 10.844 14.057 13.404 1.00 90.19 83 ASP A CA 1
ATOM 650 C C . ASP A 1 83 ? 10.078 13.555 12.181 1.00 90.19 83 ASP A C 1
ATOM 652 O O . ASP A 1 83 ? 8.868 13.321 12.258 1.00 90.19 83 ASP A O 1
ATOM 656 N N . TYR A 1 84 ? 10.793 13.301 11.080 1.00 92.00 84 TYR A N 1
ATOM 657 C CA . TYR A 1 84 ? 10.223 12.705 9.876 1.00 92.00 84 TYR A CA 1
ATOM 658 C C . TYR A 1 84 ? 9.629 11.328 10.171 1.00 92.00 84 TYR A C 1
ATOM 660 O O . TYR A 1 84 ? 8.479 11.054 9.832 1.00 92.00 84 TYR A O 1
ATOM 668 N N . GLN A 1 85 ? 10.393 10.458 10.837 1.00 91.50 85 GLN A N 1
ATOM 669 C CA . GLN A 1 85 ? 9.934 9.115 11.185 1.00 91.50 85 GLN A CA 1
ATOM 670 C C . GLN A 1 85 ? 8.715 9.146 12.110 1.00 91.50 85 GLN A C 1
ATOM 672 O O . GLN A 1 85 ? 7.754 8.416 11.872 1.00 91.50 85 GLN A O 1
ATOM 677 N N . SER A 1 86 ? 8.733 10.002 13.134 1.00 91.31 86 SER A N 1
ATOM 678 C CA . SER A 1 86 ? 7.616 10.161 14.069 1.00 91.31 86 SER A CA 1
ATOM 679 C C . SER A 1 86 ? 6.355 10.651 13.352 1.00 91.31 86 SER A C 1
ATOM 681 O O . SER A 1 86 ? 5.300 10.017 13.436 1.00 91.31 86 SER A O 1
ATOM 683 N N . THR A 1 87 ? 6.479 11.721 12.563 1.00 92.56 87 THR A N 1
ATOM 684 C CA . THR A 1 87 ? 5.362 12.300 11.804 1.00 92.56 87 THR A CA 1
ATOM 685 C C . THR A 1 87 ? 4.805 11.291 10.807 1.00 92.56 87 THR A C 1
ATOM 687 O O . THR A 1 87 ? 3.597 11.059 10.756 1.00 92.56 87 THR A O 1
ATOM 690 N N . MET A 1 88 ? 5.672 10.620 10.046 1.00 93.94 88 MET A N 1
ATOM 691 C CA . MET A 1 88 ? 5.218 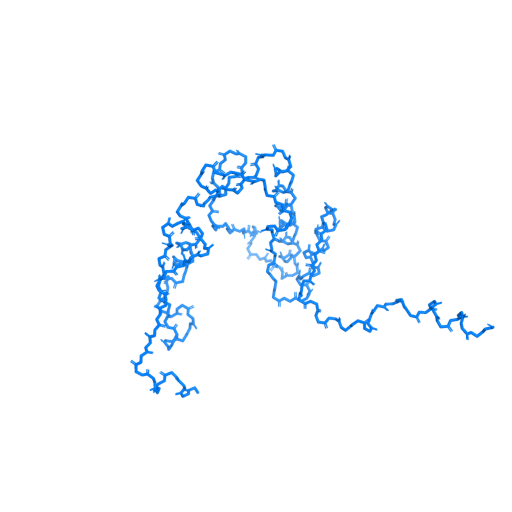9.654 9.053 1.00 93.94 88 MET A CA 1
ATOM 692 C C . MET A 1 88 ? 4.618 8.392 9.672 1.00 93.94 88 MET A C 1
ATOM 694 O O . MET A 1 88 ? 3.683 7.830 9.099 1.00 93.94 88 MET A O 1
ATOM 698 N N . ALA A 1 89 ? 5.089 7.965 10.846 1.00 94.31 89 ALA A N 1
ATOM 699 C CA . ALA A 1 89 ? 4.464 6.882 11.597 1.00 94.31 89 ALA A CA 1
ATOM 700 C C . ALA A 1 89 ? 3.039 7.255 12.034 1.00 94.31 89 ALA A C 1
ATOM 702 O O . ALA A 1 89 ? 2.123 6.446 11.879 1.00 94.31 89 ALA A O 1
ATOM 703 N N . GLN A 1 90 ? 2.827 8.489 12.503 1.00 94.31 90 GLN A N 1
ATOM 704 C CA . GLN A 1 90 ? 1.499 8.993 12.863 1.00 94.31 90 GLN A CA 1
ATOM 705 C C . GLN A 1 90 ? 0.570 9.089 11.650 1.00 94.31 90 GLN A C 1
ATOM 707 O O . GLN A 1 90 ? -0.562 8.608 11.710 1.00 94.31 90 GLN A O 1
ATOM 712 N N . VAL A 1 91 ? 1.049 9.643 10.529 1.00 95.00 91 VAL A N 1
ATOM 713 C CA . VAL A 1 91 ? 0.279 9.706 9.275 1.00 95.00 91 VAL A CA 1
ATOM 714 C C . VAL A 1 91 ? -0.087 8.298 8.804 1.00 95.00 91 VAL A C 1
ATOM 716 O O . VAL A 1 91 ? -1.241 8.046 8.465 1.00 95.00 91 VAL A O 1
ATOM 719 N N . CYS A 1 92 ? 0.859 7.356 8.834 1.00 95.25 92 CYS A N 1
ATOM 720 C CA . CYS A 1 92 ? 0.611 5.964 8.469 1.00 95.25 92 CYS A CA 1
ATOM 721 C C . CYS A 1 92 ? -0.476 5.332 9.352 1.00 95.25 92 CYS A C 1
ATOM 723 O O . CYS A 1 92 ? -1.442 4.773 8.831 1.00 95.25 92 CYS A O 1
ATOM 725 N N . ALA A 1 93 ? -0.363 5.473 10.674 1.00 95.50 93 ALA A N 1
ATOM 726 C CA . ALA A 1 93 ? -1.335 4.934 11.617 1.00 95.50 93 ALA A CA 1
ATOM 727 C C . ALA A 1 93 ? -2.733 5.552 11.428 1.00 95.50 93 ALA A C 1
ATOM 729 O O . ALA A 1 93 ? -3.729 4.826 11.420 1.00 95.50 93 ALA A O 1
ATOM 730 N N . ALA A 1 94 ? -2.813 6.867 11.200 1.00 95.69 94 ALA A N 1
ATOM 731 C CA . ALA A 1 94 ? -4.068 7.564 10.930 1.00 95.69 94 ALA A CA 1
ATOM 732 C C . ALA A 1 94 ? -4.742 7.067 9.640 1.00 95.69 94 ALA A C 1
ATOM 734 O O . ALA A 1 94 ? -5.944 6.811 9.640 1.00 95.69 94 ALA A O 1
ATOM 735 N N . GLN A 1 95 ? -3.980 6.851 8.563 1.00 95.38 95 GLN A N 1
ATOM 736 C CA . GLN A 1 95 ? -4.531 6.306 7.315 1.00 95.38 95 GLN A CA 1
ATOM 737 C C . GLN A 1 95 ? -5.052 4.877 7.487 1.00 95.38 95 GLN A C 1
ATOM 739 O O . GLN A 1 95 ? -6.140 4.551 7.016 1.00 95.38 95 GLN A O 1
ATOM 744 N N . ILE A 1 96 ? -4.312 4.032 8.211 1.00 95.81 96 ILE A N 1
ATOM 745 C CA . ILE A 1 96 ? -4.744 2.663 8.513 1.00 95.81 96 ILE A CA 1
ATOM 746 C C . ILE A 1 96 ? -6.049 2.685 9.314 1.00 95.81 96 ILE A C 1
ATOM 748 O O . ILE A 1 96 ? -6.985 1.963 8.970 1.00 95.81 96 ILE A O 1
ATOM 752 N N . ARG A 1 97 ? -6.147 3.540 10.339 1.00 95.69 97 ARG A N 1
ATOM 753 C CA . ARG A 1 97 ? -7.385 3.741 11.103 1.00 95.69 97 ARG A CA 1
ATOM 754 C C . ARG A 1 97 ? -8.544 4.111 10.185 1.00 95.69 97 ARG A C 1
ATOM 756 O O . ARG A 1 97 ? -9.594 3.475 10.252 1.00 95.69 97 ARG A O 1
ATOM 763 N N . ASP A 1 98 ? -8.354 5.116 9.336 1.00 95.62 98 ASP A N 1
ATOM 764 C CA . ASP A 1 98 ? -9.408 5.634 8.468 1.00 95.62 98 ASP A CA 1
ATOM 765 C C . ASP A 1 98 ? -9.898 4.562 7.485 1.00 95.62 98 ASP A C 1
ATOM 767 O O . ASP A 1 98 ? -11.106 4.423 7.283 1.00 95.62 98 ASP A O 1
ATOM 771 N N . TRP A 1 99 ? -8.992 3.746 6.936 1.00 95.75 99 TRP A N 1
ATOM 772 C CA . TRP A 1 99 ? -9.346 2.602 6.092 1.00 95.75 99 TRP A CA 1
ATOM 773 C C . TRP A 1 99 ? -10.085 1.507 6.851 1.00 95.75 99 TRP A C 1
ATOM 775 O O . TRP A 1 99 ? -11.066 0.982 6.334 1.00 95.75 99 TRP A O 1
ATOM 785 N N . LEU A 1 100 ? -9.659 1.162 8.068 1.00 95.31 100 LEU A N 1
ATOM 786 C CA . LEU A 1 100 ? -10.321 0.127 8.867 1.00 95.31 100 LEU A CA 1
ATOM 787 C C . LEU A 1 100 ? -11.722 0.558 9.303 1.00 95.31 100 LEU A C 1
ATOM 789 O O . LEU A 1 100 ? -12.668 -0.219 9.184 1.00 95.31 100 LEU A O 1
ATOM 793 N N . GLN A 1 101 ? -11.877 1.802 9.753 1.00 95.56 101 GLN A N 1
ATOM 794 C CA . GLN A 1 101 ? -13.177 2.351 10.131 1.00 95.56 101 GLN A CA 1
ATOM 795 C C . GLN A 1 101 ? -14.111 2.466 8.921 1.00 95.56 101 GLN A C 1
ATOM 797 O O . GLN A 1 101 ? -15.278 2.092 9.002 1.00 95.56 101 GLN A O 1
ATOM 802 N N . ALA A 1 102 ? -13.607 2.939 7.779 1.00 95.69 102 ALA A N 1
ATOM 803 C CA . ALA A 1 102 ? -14.372 2.956 6.535 1.00 95.69 102 ALA A CA 1
ATOM 804 C C . ALA A 1 102 ? -14.701 1.539 6.042 1.00 95.69 102 ALA A C 1
ATOM 806 O O . ALA A 1 102 ? -15.790 1.314 5.529 1.00 95.69 102 ALA A O 1
ATOM 807 N N . GLY A 1 103 ? -13.810 0.566 6.240 1.00 95.19 103 GLY A N 1
ATOM 808 C CA . GLY A 1 103 ? -14.060 -0.841 5.929 1.00 95.19 103 GLY A CA 1
ATOM 809 C C . GLY A 1 103 ? -15.230 -1.399 6.736 1.00 95.19 103 GLY A C 1
ATOM 810 O O . GLY A 1 103 ? -16.104 -2.049 6.170 1.00 95.19 103 GLY A O 1
ATOM 811 N N . GLN A 1 104 ? -15.310 -1.065 8.028 1.00 94.00 104 GLN A N 1
ATOM 812 C CA . GLN A 1 104 ? -16.445 -1.435 8.886 1.00 94.00 104 GLN A CA 1
ATOM 813 C C . GLN A 1 104 ? -17.768 -0.800 8.433 1.00 94.00 104 GLN A C 1
ATOM 815 O O . GLN A 1 104 ? -18.816 -1.423 8.577 1.00 94.00 104 GLN A O 1
ATOM 820 N N . ARG A 1 105 ? -17.727 0.407 7.853 1.00 95.12 105 ARG A N 1
ATOM 821 C CA . ARG A 1 105 ? -18.902 1.087 7.276 1.00 95.12 105 ARG A CA 1
ATOM 822 C C . ARG A 1 105 ? -19.218 0.681 5.830 1.00 95.12 105 ARG A C 1
ATOM 824 O O . ARG A 1 105 ? -20.189 1.169 5.268 1.00 95.12 105 ARG A O 1
ATOM 831 N N . GLY A 1 106 ? -18.409 -0.183 5.211 1.00 94.25 106 GLY A N 1
ATOM 832 C CA . GLY A 1 106 ? -18.560 -0.556 3.798 1.00 94.25 106 GLY A CA 1
ATOM 833 C C . GLY A 1 106 ? -18.114 0.524 2.802 1.00 94.25 106 GLY A C 1
ATOM 834 O O . GLY A 1 106 ? -18.395 0.422 1.614 1.00 94.25 106 GLY A O 1
ATOM 835 N N . GLU A 1 107 ? -17.395 1.545 3.264 1.00 95.44 107 GLU A N 1
ATOM 836 C CA . GLU A 1 107 ? -16.868 2.647 2.450 1.00 95.44 107 GLU A CA 1
ATOM 837 C C . GLU A 1 107 ? -15.449 2.373 1.926 1.00 95.44 107 GLU A C 1
ATOM 839 O O . GLU A 1 107 ? -15.010 3.046 0.997 1.00 95.44 107 GLU A O 1
ATOM 844 N N . ALA A 1 108 ? -14.713 1.420 2.513 1.00 96.62 108 ALA A N 1
ATOM 845 C CA . ALA A 1 108 ? -13.405 0.973 2.027 1.00 96.62 108 ALA A CA 1
ATOM 846 C C . ALA A 1 108 ? -13.495 -0.468 1.518 1.00 96.62 108 ALA A C 1
ATOM 848 O O . ALA A 1 108 ? -13.573 -1.412 2.310 1.00 96.62 108 ALA A O 1
ATOM 849 N N . LEU A 1 109 ? -13.477 -0.629 0.196 1.00 96.69 109 LEU A N 1
ATOM 850 C CA . LEU A 1 109 ? -13.759 -1.885 -0.488 1.00 96.69 109 LEU A CA 1
ATOM 851 C C . LEU A 1 109 ? -12.598 -2.292 -1.396 1.00 96.69 109 LEU A C 1
ATOM 853 O O . LEU A 1 109 ? -12.131 -1.523 -2.237 1.00 96.69 109 LEU A O 1
ATOM 857 N N . LEU A 1 110 ? -12.168 -3.541 -1.255 1.00 95.75 110 LEU A N 1
ATOM 858 C CA . LEU A 1 110 ? -11.315 -4.225 -2.216 1.00 95.75 110 LEU A CA 1
ATOM 859 C C . LEU A 1 110 ? -12.229 -4.923 -3.218 1.00 95.75 110 LEU A C 1
ATOM 861 O O . LEU A 1 110 ? -12.994 -5.811 -2.840 1.00 95.75 110 LEU A O 1
ATOM 865 N N . MET A 1 111 ? -12.169 -4.492 -4.475 1.00 94.62 111 MET A N 1
ATOM 866 C CA . MET A 1 111 ? -13.023 -5.006 -5.541 1.00 94.62 111 MET A CA 1
ATOM 867 C C . MET A 1 111 ? -12.241 -5.895 -6.501 1.00 94.62 111 MET A C 1
ATOM 869 O O . MET A 1 111 ? -11.080 -5.615 -6.813 1.00 94.62 111 MET A O 1
ATOM 873 N N . ASN A 1 112 ? -12.910 -6.927 -7.004 1.00 93.62 112 ASN A N 1
ATOM 874 C CA . ASN A 1 112 ? -12.458 -7.773 -8.097 1.00 93.62 112 ASN A CA 1
ATOM 875 C C . ASN A 1 112 ? -13.624 -7.991 -9.070 1.00 93.62 112 ASN A C 1
ATOM 877 O O . ASN A 1 112 ? -14.407 -8.923 -8.915 1.00 93.62 112 ASN A O 1
ATOM 881 N N . GLY A 1 113 ? -13.770 -7.094 -10.044 1.00 89.88 113 GLY A N 1
ATOM 882 C CA . GLY A 1 113 ? -14.961 -7.073 -10.897 1.00 89.88 113 GLY A CA 1
ATOM 883 C C . GLY A 1 113 ? -16.186 -6.650 -10.093 1.00 89.88 113 GLY A C 1
ATOM 884 O O . GLY A 1 113 ? -16.184 -5.557 -9.516 1.00 89.88 113 GLY A O 1
ATOM 885 N N . ASP A 1 114 ? -17.188 -7.524 -10.050 1.00 89.50 114 ASP A N 1
ATOM 886 C CA . ASP A 1 114 ? -18.439 -7.310 -9.314 1.00 89.50 114 ASP A CA 1
ATOM 887 C C . ASP A 1 114 ? -18.338 -7.736 -7.841 1.00 89.50 114 ASP A C 1
ATOM 889 O O . ASP A 1 114 ? -19.145 -7.312 -7.013 1.00 89.50 114 ASP A O 1
ATOM 893 N N . ASP A 1 115 ? -17.312 -8.515 -7.483 1.00 94.19 115 ASP A N 1
ATOM 894 C CA . ASP A 1 115 ? -17.071 -8.910 -6.101 1.00 94.19 115 ASP A CA 1
ATOM 895 C C . ASP A 1 115 ? -16.462 -7.747 -5.318 1.00 94.19 115 ASP A C 1
ATOM 897 O O . ASP A 1 115 ? -15.420 -7.197 -5.688 1.00 94.19 115 ASP A O 1
ATOM 901 N N . ALA A 1 116 ? -17.071 -7.407 -4.184 1.00 94.81 116 ALA A N 1
ATOM 902 C CA . ALA A 1 116 ? -16.562 -6.405 -3.260 1.00 94.81 116 ALA A CA 1
ATOM 903 C C . ALA A 1 116 ? -16.446 -6.985 -1.852 1.00 94.81 116 ALA A C 1
ATOM 905 O O . ALA A 1 116 ? -17.363 -7.630 -1.342 1.00 94.81 116 ALA A O 1
ATOM 906 N N . ARG A 1 117 ? -15.319 -6.715 -1.192 1.00 95.88 117 ARG A N 1
ATOM 907 C CA . ARG A 1 117 ? -15.121 -7.055 0.220 1.00 95.88 117 ARG A CA 1
ATOM 908 C C . ARG A 1 117 ? -14.575 -5.862 1.000 1.00 95.88 117 ARG A C 1
ATOM 910 O O . ARG A 1 117 ? -13.721 -5.147 0.475 1.00 95.88 117 ARG A O 1
ATOM 917 N N . PRO A 1 118 ? -14.999 -5.656 2.256 1.00 96.62 118 PRO A N 1
ATOM 918 C CA . PRO A 1 118 ? -14.441 -4.601 3.087 1.00 96.62 118 PRO A CA 1
ATOM 919 C C . PRO A 1 118 ? -12.969 -4.871 3.413 1.00 96.62 118 PRO A C 1
ATOM 921 O O . PRO A 1 118 ? -12.551 -6.028 3.551 1.00 96.62 118 PRO A O 1
ATOM 924 N N . VAL A 1 119 ? -12.196 -3.794 3.556 1.00 96.00 119 VAL A N 1
ATOM 925 C CA . VAL A 1 119 ? -10.808 -3.853 4.034 1.00 96.00 119 VAL A CA 1
ATOM 926 C C . VAL A 1 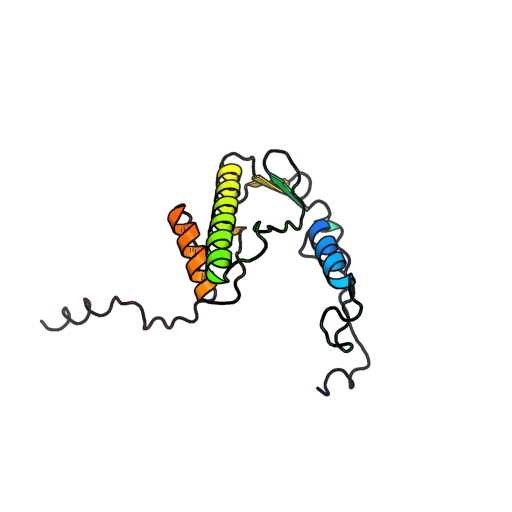119 ? -10.780 -4.364 5.473 1.00 96.00 119 VAL A C 1
ATOM 928 O O . VAL A 1 119 ? -11.527 -3.893 6.332 1.00 96.00 119 VAL A O 1
ATOM 931 N N . ARG A 1 120 ? -9.890 -5.319 5.748 1.00 94.19 120 ARG A N 1
ATOM 932 C CA . ARG A 1 120 ? -9.632 -5.854 7.089 1.00 94.19 120 ARG A CA 1
ATOM 933 C C . ARG A 1 120 ? -8.190 -5.584 7.498 1.00 94.19 120 ARG A C 1
ATOM 935 O O . ARG A 1 120 ? -7.318 -5.387 6.658 1.00 94.19 120 ARG A O 1
ATOM 942 N N . ALA A 1 121 ? -7.913 -5.672 8.798 1.00 91.62 121 ALA A N 1
ATOM 943 C CA . ALA A 1 121 ? -6.551 -5.532 9.320 1.00 91.62 121 ALA A CA 1
ATOM 944 C C . ALA A 1 121 ? -5.568 -6.543 8.698 1.00 91.62 121 ALA A C 1
ATOM 946 O O . ALA A 1 121 ? -4.409 -6.211 8.484 1.00 91.62 121 ALA A O 1
ATOM 947 N N . SER A 1 122 ? -6.039 -7.741 8.333 1.00 91.44 122 SER A N 1
ATOM 948 C CA . SER A 1 122 ? -5.236 -8.769 7.655 1.00 91.44 122 SER A CA 1
ATOM 949 C C . SER A 1 122 ? -4.784 -8.392 6.241 1.00 91.44 122 SER A C 1
ATOM 951 O O . SER A 1 122 ? -3.885 -9.035 5.711 1.00 91.44 122 SER A O 1
ATOM 953 N N . ASP A 1 123 ? -5.415 -7.395 5.617 1.00 93.12 123 ASP A N 1
ATOM 954 C CA . ASP A 1 123 ? -5.075 -6.941 4.264 1.00 93.12 123 ASP A CA 1
ATOM 955 C C . ASP A 1 123 ? -3.994 -5.854 4.261 1.00 93.12 123 ASP A C 1
ATOM 957 O O . ASP A 1 123 ? -3.461 -5.508 3.208 1.00 93.12 123 ASP A O 1
ATOM 961 N N . ILE A 1 124 ? -3.677 -5.298 5.432 1.00 94.50 124 ILE A N 1
ATOM 962 C CA . ILE A 1 124 ? -2.742 -4.189 5.583 1.00 94.50 124 ILE A CA 1
ATOM 963 C C . ILE A 1 124 ? -1.402 -4.742 6.053 1.00 94.50 124 ILE A C 1
ATOM 965 O O . ILE A 1 124 ? -1.313 -5.527 6.994 1.00 94.50 124 ILE A O 1
ATOM 969 N N . SER A 1 125 ? -0.329 -4.324 5.391 1.00 93.94 125 SER A N 1
ATOM 970 C CA . SER A 1 125 ? 1.038 -4.682 5.759 1.00 93.94 125 SER A CA 1
ATOM 971 C C . SER A 1 125 ? 1.920 -3.445 5.709 1.00 93.94 125 SER A C 1
ATOM 973 O O . SER A 1 125 ? 1.908 -2.712 4.723 1.00 93.94 125 SER A O 1
ATOM 975 N N . VAL A 1 126 ? 2.698 -3.227 6.770 1.00 93.75 126 VAL A N 1
ATOM 976 C CA . VAL A 1 126 ? 3.673 -2.136 6.849 1.00 93.75 126 VAL A CA 1
ATOM 977 C C . VAL A 1 126 ? 5.070 -2.715 6.661 1.00 93.75 126 VAL A C 1
ATOM 979 O O . VAL A 1 126 ? 5.503 -3.580 7.423 1.00 93.75 126 VAL A O 1
ATOM 982 N N . LEU A 1 127 ? 5.779 -2.234 5.641 1.00 93.44 127 LEU A N 1
ATOM 983 C CA . LEU A 1 127 ? 7.169 -2.595 5.382 1.00 93.44 127 LEU A CA 1
ATOM 984 C C . LEU A 1 127 ? 8.089 -1.564 6.037 1.00 93.44 127 LEU A C 1
ATOM 986 O O . LEU A 1 127 ? 7.959 -0.368 5.796 1.00 93.44 127 LEU A O 1
ATOM 990 N N . VAL A 1 128 ? 9.027 -2.043 6.849 1.00 92.50 128 VAL A N 1
ATOM 991 C CA . VAL A 1 128 ? 9.996 -1.227 7.594 1.00 92.50 128 VAL A CA 1
ATOM 992 C C . VAL A 1 128 ? 11.401 -1.772 7.377 1.00 92.50 128 VAL A C 1
ATOM 994 O O . VAL A 1 128 ? 11.578 -2.977 7.175 1.00 92.50 128 VAL A O 1
ATOM 997 N N . ARG A 1 129 ? 12.411 -0.902 7.420 1.00 89.62 129 ARG A N 1
ATOM 998 C CA . ARG A 1 129 ? 13.819 -1.287 7.243 1.00 89.62 129 ARG A CA 1
ATOM 999 C C . ARG A 1 129 ? 14.468 -1.722 8.549 1.00 89.62 129 ARG A C 1
ATOM 1001 O O . ARG A 1 129 ? 15.352 -2.576 8.531 1.00 89.62 129 ARG A O 1
ATOM 1008 N N . SER A 1 130 ? 14.046 -1.150 9.678 1.00 88.44 130 SER A N 1
ATOM 1009 C CA . SER A 1 130 ? 14.664 -1.398 10.984 1.00 88.44 130 SER A CA 1
ATOM 1010 C C . SER A 1 130 ? 13.652 -1.750 12.078 1.00 88.44 130 SER A C 1
ATOM 1012 O O . SER A 1 130 ? 12.450 -1.515 11.962 1.00 88.44 130 SER A O 1
ATOM 1014 N N . ARG A 1 131 ? 14.153 -2.312 13.188 1.00 87.00 131 ARG A N 1
ATOM 1015 C CA . ARG A 1 131 ? 13.340 -2.565 14.391 1.00 87.00 131 ARG A CA 1
ATOM 1016 C C . ARG A 1 131 ? 12.862 -1.272 15.055 1.00 87.00 131 ARG A C 1
ATOM 1018 O O . ARG A 1 131 ? 11.799 -1.276 15.662 1.00 87.00 131 ARG A O 1
ATOM 1025 N N . GLN A 1 132 ? 13.643 -0.195 14.959 1.00 88.25 132 GLN A N 1
ATOM 1026 C CA . GLN A 1 132 ? 13.278 1.103 15.531 1.00 88.25 132 GLN A CA 1
ATOM 1027 C C . GLN A 1 132 ? 12.080 1.705 14.788 1.00 88.25 132 GLN A C 1
ATOM 1029 O O . GLN A 1 132 ? 11.101 2.067 15.430 1.00 88.25 132 GLN A O 1
ATOM 1034 N N . GLU A 1 133 ? 12.098 1.685 13.452 1.00 90.75 133 GLU A N 1
ATOM 1035 C CA . GLU A 1 133 ? 10.950 2.096 12.626 1.00 90.75 133 GLU A CA 1
ATOM 1036 C C . GLU A 1 133 ? 9.712 1.236 12.918 1.00 90.75 133 GLU A C 1
ATOM 1038 O O . GLU A 1 133 ? 8.604 1.750 13.057 1.00 90.75 133 GLU A O 1
ATOM 1043 N N . ALA A 1 134 ? 9.902 -0.082 13.074 1.00 91.12 134 ALA A N 1
ATOM 1044 C CA . ALA A 1 134 ? 8.822 -0.991 13.450 1.00 91.12 134 ALA A CA 1
ATOM 1045 C C . ALA A 1 134 ? 8.179 -0.606 14.791 1.00 91.12 134 ALA A C 1
ATOM 1047 O O . ALA A 1 134 ? 6.956 -0.646 14.920 1.00 91.12 134 ALA A O 1
ATOM 1048 N N . ALA A 1 135 ? 9.000 -0.246 15.784 1.00 91.56 135 ALA A N 1
ATOM 1049 C CA . ALA A 1 135 ? 8.526 0.186 17.091 1.00 91.56 135 ALA A CA 1
ATOM 1050 C C . ALA A 1 135 ? 7.750 1.504 16.986 1.00 91.56 135 ALA A C 1
ATOM 1052 O O . ALA A 1 135 ? 6.633 1.564 17.478 1.00 91.56 135 ALA A O 1
ATOM 1053 N N . GLN A 1 136 ? 8.268 2.501 16.263 1.00 93.00 136 GLN A N 1
ATOM 1054 C CA . GLN A 1 136 ? 7.583 3.785 16.071 1.00 93.00 136 GLN A CA 1
ATOM 1055 C C . GLN A 1 136 ? 6.202 3.622 15.427 1.00 93.00 136 GLN A C 1
ATOM 1057 O O . GLN A 1 136 ? 5.224 4.188 15.913 1.00 93.00 136 GLN A O 1
ATOM 1062 N N . VAL A 1 137 ? 6.091 2.812 14.368 1.00 94.31 137 VAL A N 1
ATOM 1063 C CA . VAL A 1 137 ? 4.790 2.568 13.725 1.00 94.31 137 VAL A CA 1
ATOM 1064 C C . VAL A 1 137 ? 3.859 1.778 14.642 1.00 94.31 137 VAL A C 1
ATOM 1066 O O . VAL A 1 137 ? 2.676 2.099 14.736 1.00 94.31 137 VAL A O 1
ATOM 1069 N N . ARG A 1 138 ? 4.371 0.768 15.355 1.00 93.00 138 ARG A N 1
ATOM 1070 C CA . ARG A 1 138 ? 3.575 0.004 16.325 1.00 93.00 138 ARG A CA 1
ATOM 1071 C C . ARG A 1 138 ? 3.042 0.899 17.436 1.00 93.00 138 ARG A C 1
ATOM 1073 O O . ARG A 1 138 ? 1.879 0.763 17.803 1.00 93.00 138 ARG A O 1
ATOM 1080 N N . ASP A 1 139 ? 3.870 1.785 17.969 1.00 93.31 139 ASP A N 1
ATOM 1081 C CA . ASP A 1 139 ? 3.494 2.677 19.059 1.00 93.31 139 ASP A CA 1
ATOM 1082 C C . ASP A 1 139 ? 2.432 3.677 18.564 1.00 93.31 139 ASP A C 1
ATOM 1084 O O . ASP A 1 139 ? 1.401 3.839 19.216 1.00 93.31 139 ASP A O 1
ATOM 1088 N N . ALA A 1 140 ? 2.588 4.229 17.352 1.00 94.94 140 ALA A N 1
ATOM 1089 C CA . ALA A 1 140 ? 1.575 5.074 16.711 1.00 94.94 140 ALA A CA 1
ATOM 1090 C C . ALA A 1 140 ? 0.239 4.341 16.463 1.00 94.94 140 ALA A C 1
ATOM 1092 O O . ALA A 1 140 ? -0.828 4.904 16.699 1.00 94.94 140 ALA A O 1
ATOM 1093 N N . LEU A 1 141 ? 0.275 3.076 16.032 1.00 94.31 141 LEU A N 1
ATOM 1094 C CA . LEU A 1 141 ? -0.923 2.240 15.879 1.00 94.31 141 LEU A CA 1
ATOM 1095 C C . LEU A 1 141 ? -1.573 1.910 17.229 1.00 94.31 141 LEU A C 1
ATOM 1097 O O . LEU A 1 141 ? -2.797 1.921 17.340 1.00 94.31 141 LEU A O 1
ATOM 1101 N N . THR A 1 142 ? -0.762 1.659 18.259 1.00 93.81 142 THR A N 1
ATOM 1102 C CA . THR A 1 142 ? -1.228 1.349 19.619 1.00 93.81 142 THR A CA 1
ATOM 1103 C C . THR A 1 142 ? -1.950 2.544 20.240 1.00 93.81 142 THR A C 1
ATOM 1105 O O . THR A 1 142 ? -2.973 2.354 20.890 1.00 93.81 142 THR A O 1
ATOM 1108 N N . LEU A 1 143 ? -1.482 3.772 19.981 1.00 93.44 143 LEU A N 1
ATOM 1109 C CA . LEU A 1 143 ? -2.169 5.005 20.391 1.00 93.44 143 LEU A CA 1
ATOM 1110 C C . LEU A 1 143 ? -3.563 5.160 19.764 1.00 93.44 143 LEU A C 1
ATOM 1112 O O . LEU A 1 143 ? -4.407 5.851 20.324 1.00 93.44 143 LEU A O 1
ATOM 1116 N N . LEU A 1 144 ? -3.806 4.522 18.617 1.00 92.56 144 LEU A N 1
ATOM 1117 C CA . LEU A 1 144 ? -5.105 4.489 17.941 1.00 92.56 144 LEU A CA 1
ATOM 1118 C C . LEU A 1 144 ? -5.883 3.192 18.217 1.00 92.56 144 LEU A C 1
ATOM 1120 O O . LEU A 1 144 ? -6.847 2.906 17.511 1.00 92.56 144 LEU A O 1
ATOM 1124 N N . GLU A 1 145 ? -5.452 2.402 19.207 1.00 91.06 145 GLU A N 1
ATOM 1125 C CA . GLU A 1 145 ? -6.051 1.119 19.601 1.00 91.06 145 GLU A CA 1
ATOM 1126 C C . GLU A 1 145 ? -6.079 0.066 18.475 1.00 91.06 145 GLU A C 1
ATOM 1128 O O . GLU A 1 145 ? -6.891 -0.861 18.480 1.00 91.06 145 GLU A O 1
ATOM 1133 N N . ILE A 1 146 ? -5.163 0.167 17.505 1.00 90.75 146 ILE A N 1
ATOM 1134 C CA . ILE A 1 146 ? -5.059 -0.783 16.394 1.00 90.75 146 ILE A CA 1
ATOM 1135 C C . ILE A 1 146 ? -4.050 -1.881 16.759 1.00 90.75 146 ILE A C 1
ATOM 1137 O O . ILE A 1 146 ? -2.848 -1.605 16.861 1.00 90.75 146 ILE A O 1
ATOM 1141 N N . PRO A 1 147 ? -4.485 -3.146 16.919 1.00 87.00 147 PRO A N 1
ATOM 1142 C CA . PRO A 1 147 ? -3.570 -4.242 17.201 1.00 87.00 147 PRO A CA 1
ATOM 1143 C C . PRO A 1 147 ? -2.666 -4.503 15.991 1.00 87.00 147 PRO A C 1
ATOM 1145 O O . PRO A 1 147 ? -3.130 -4.589 14.854 1.00 87.00 147 PRO A O 1
ATOM 1148 N N . SER A 1 148 ? -1.366 -4.672 16.232 1.00 87.50 148 SER A N 1
ATOM 1149 C CA . SER A 1 148 ? -0.384 -4.974 15.187 1.00 87.50 148 SER A CA 1
ATOM 1150 C C . SER A 1 148 ? 0.585 -6.071 15.625 1.00 87.50 148 SER A C 1
ATOM 1152 O O . SER A 1 148 ? 0.910 -6.217 16.805 1.00 87.50 148 SER A O 1
ATOM 1154 N N . VAL A 1 149 ? 1.039 -6.874 14.659 1.00 85.94 149 VAL A N 1
ATOM 1155 C CA . VAL A 1 149 ? 1.975 -7.983 14.882 1.00 85.94 149 VAL A CA 1
ATOM 1156 C C . VAL A 1 149 ? 3.233 -7.746 14.060 1.00 85.94 149 VAL A C 1
ATOM 1158 O O . VAL A 1 149 ? 3.174 -7.570 12.845 1.00 85.94 149 VAL A O 1
ATOM 1161 N N . TYR A 1 150 ? 4.390 -7.782 14.719 1.00 80.62 150 TYR A N 1
ATOM 1162 C CA . TYR A 1 150 ? 5.684 -7.687 14.051 1.00 80.62 150 TYR A CA 1
ATOM 1163 C C . TYR A 1 150 ? 6.188 -9.084 13.662 1.00 80.62 150 TYR A C 1
ATOM 1165 O O . TYR A 1 150 ? 6.684 -9.832 14.504 1.00 80.62 150 TYR A O 1
ATOM 1173 N N . LEU A 1 151 ? 6.056 -9.436 12.380 1.00 72.62 151 LEU A N 1
ATOM 1174 C CA . LEU A 1 151 ? 6.395 -10.769 11.855 1.00 72.62 151 LEU A CA 1
ATOM 1175 C C . LEU A 1 151 ? 7.907 -11.033 11.757 1.00 72.62 151 LEU A C 1
ATOM 1177 O O . LEU A 1 151 ? 8.334 -12.183 11.793 1.00 72.62 151 LEU A O 1
ATOM 1181 N N . SER A 1 152 ? 8.738 -9.990 11.695 1.00 62.00 152 SER A N 1
ATOM 1182 C CA . SER A 1 152 ? 10.199 -10.119 11.561 1.00 62.00 152 SER A CA 1
ATOM 1183 C C . SER A 1 152 ? 10.922 -10.283 12.902 1.00 62.00 152 SER A C 1
ATOM 1185 O O . SER A 1 152 ? 12.136 -10.058 12.992 1.00 62.00 152 SER A O 1
ATOM 1187 N N . ASN A 1 153 ? 10.199 -10.648 13.968 1.00 51.53 153 ASN A N 1
ATOM 1188 C CA . ASN A 1 153 ? 10.787 -10.715 15.292 1.00 51.53 153 ASN A CA 1
ATOM 1189 C C . ASN A 1 153 ? 11.702 -11.939 15.448 1.00 51.53 153 ASN A C 1
ATOM 1191 O O . ASN A 1 153 ? 11.285 -13.009 15.875 1.00 51.53 153 ASN A O 1
ATOM 1195 N N . ARG A 1 154 ? 12.995 -11.757 15.163 1.00 49.41 154 ARG A N 1
ATOM 1196 C CA . ARG A 1 154 ? 14.082 -12.619 15.662 1.00 49.41 154 ARG A CA 1
ATOM 1197 C C . ARG A 1 154 ? 14.379 -12.342 17.145 1.00 49.41 154 ARG A C 1
ATOM 1199 O O . ARG A 1 154 ? 15.543 -12.326 17.542 1.00 49.41 154 ARG A O 1
ATOM 1206 N N . ASP A 1 155 ? 13.374 -12.038 17.958 1.00 45.56 155 ASP A N 1
ATOM 1207 C CA . ASP A 1 155 ? 13.570 -12.002 19.402 1.00 45.56 155 ASP A CA 1
ATOM 1208 C C . ASP A 1 155 ? 13.454 -13.428 19.917 1.00 45.56 155 ASP A C 1
ATOM 1210 O O . ASP A 1 155 ? 12.399 -14.059 19.870 1.00 45.56 155 ASP A O 1
ATOM 1214 N N . SER A 1 156 ? 14.583 -13.951 20.388 1.00 35.78 156 SER A N 1
ATOM 1215 C CA . SER A 1 156 ? 14.642 -15.206 21.115 1.00 35.78 156 SER A CA 1
ATOM 1216 C C . SER A 1 156 ? 13.573 -15.193 22.210 1.00 35.78 156 SER A C 1
ATOM 1218 O O . SER A 1 156 ? 13.548 -14.284 23.044 1.00 35.78 156 SER A O 1
ATOM 1220 N N . VAL A 1 157 ? 12.749 -16.243 22.259 1.00 47.81 157 VAL A N 1
ATOM 1221 C CA . VAL A 1 157 ? 11.723 -16.524 23.292 1.00 47.81 157 VAL A CA 1
ATOM 1222 C C . VAL A 1 157 ? 12.259 -16.361 24.736 1.00 47.81 157 VAL A C 1
ATOM 1224 O O . VAL A 1 157 ? 11.505 -16.196 25.690 1.00 47.81 157 VAL A O 1
ATOM 1227 N N . LEU A 1 158 ? 13.585 -16.318 24.897 1.00 44.44 158 LEU A N 1
ATOM 1228 C CA . LEU A 1 158 ? 14.339 -16.080 26.126 1.00 44.44 158 LEU A CA 1
ATOM 1229 C C . LEU A 1 158 ? 14.261 -14.659 26.723 1.00 44.44 158 LEU A C 1
ATOM 1231 O O . LEU A 1 158 ? 14.680 -14.492 27.866 1.00 44.44 158 LEU A O 1
ATOM 1235 N N . LYS A 1 159 ? 13.744 -13.642 26.016 1.00 37.34 159 LYS A N 1
ATOM 1236 C CA . LYS A 1 159 ? 13.629 -12.262 26.547 1.00 37.34 159 LYS A CA 1
ATOM 1237 C C . LYS A 1 159 ? 12.220 -11.857 26.994 1.00 37.34 159 LYS A C 1
ATOM 1239 O O . LYS A 1 159 ? 11.989 -10.682 27.269 1.00 37.34 159 LYS A O 1
ATOM 1244 N N . LEU A 1 160 ? 11.281 -12.795 27.149 1.00 37.47 160 LEU A N 1
ATOM 1245 C CA . LEU A 1 160 ? 10.065 -12.492 27.906 1.00 37.47 160 LEU A CA 1
ATOM 1246 C C . LEU A 1 160 ? 10.404 -12.425 29.402 1.00 37.47 160 LEU A C 1
ATOM 1248 O O . LEU A 1 160 ? 10.700 -13.430 30.042 1.00 37.47 160 LEU A O 1
ATOM 1252 N N . TRP A 1 161 ? 10.267 -11.234 29.979 1.00 37.41 161 TRP A N 1
ATOM 1253 C CA . TRP A 1 161 ? 10.379 -10.915 31.410 1.00 37.41 161 TRP A CA 1
ATOM 1254 C C . TRP A 1 161 ? 9.458 -11.733 32.354 1.00 37.41 161 TRP A C 1
ATOM 1256 O O . TRP A 1 161 ? 9.482 -11.551 33.572 1.00 37.41 161 TRP A O 1
ATOM 1266 N N . LYS A 1 162 ? 8.689 -12.706 31.844 1.00 33.81 162 LYS A N 1
ATOM 1267 C CA . LYS A 1 162 ? 7.981 -13.727 32.635 1.00 33.81 162 LYS A CA 1
ATOM 1268 C C . LYS A 1 162 ? 8.919 -14.876 33.047 1.00 33.81 162 LYS A C 1
ATOM 1270 O O . LYS A 1 162 ? 8.683 -16.032 32.719 1.00 33.81 162 LYS A O 1
ATOM 1275 N N . ARG A 1 163 ? 9.976 -14.593 33.817 1.00 36.09 163 ARG A N 1
ATOM 1276 C CA . ARG A 1 163 ? 10.756 -15.654 34.500 1.00 36.09 163 ARG A CA 1
ATOM 1277 C C . ARG A 1 163 ? 11.225 -15.298 35.912 1.00 36.09 163 ARG A C 1
ATOM 1279 O O . ARG A 1 163 ? 12.138 -15.925 36.429 1.00 36.09 163 ARG A O 1
ATOM 1286 N N . ARG A 1 164 ? 10.567 -14.340 36.579 1.00 36.47 164 ARG A N 1
ATOM 1287 C CA . ARG A 1 164 ? 10.753 -14.107 38.028 1.00 36.47 164 ARG A CA 1
ATOM 1288 C C . ARG A 1 164 ? 9.605 -14.582 38.926 1.00 36.47 164 ARG A C 1
ATOM 1290 O O . ARG A 1 164 ? 9.780 -14.574 40.134 1.00 36.47 164 ARG A O 1
ATOM 1297 N N . ARG A 1 165 ? 8.477 -15.067 38.381 1.00 32.69 165 ARG A N 1
ATOM 1298 C CA . ARG A 1 165 ? 7.382 -15.641 39.202 1.00 32.69 165 ARG A CA 1
ATOM 1299 C C . ARG A 1 165 ? 7.264 -17.169 39.203 1.00 32.69 165 ARG A C 1
ATOM 1301 O O . ARG A 1 165 ? 6.715 -17.695 40.158 1.00 32.69 165 ARG A O 1
ATOM 1308 N N . CYS A 1 166 ? 7.813 -17.897 38.226 1.00 37.12 166 CYS A N 1
ATOM 1309 C CA . CYS A 1 166 ? 7.638 -19.362 38.188 1.00 37.12 166 CYS A CA 1
ATOM 1310 C C . CYS A 1 166 ? 8.731 -20.178 38.904 1.00 37.12 166 CYS A C 1
ATOM 1312 O O . CYS A 1 166 ? 8.495 -21.339 39.205 1.00 37.12 166 CYS A O 1
ATOM 1314 N N . PHE A 1 167 ? 9.894 -19.607 39.241 1.00 36.38 167 PHE A N 1
ATOM 1315 C CA . PHE A 1 167 ? 10.949 -20.355 39.956 1.00 36.38 167 PHE A CA 1
ATOM 1316 C C . PHE A 1 167 ? 10.798 -20.362 41.490 1.00 36.38 167 PHE A C 1
ATOM 1318 O O . PHE A 1 167 ? 11.548 -21.055 42.168 1.00 36.38 167 PHE A O 1
ATOM 1325 N N . GLY A 1 168 ? 9.820 -19.634 42.041 1.00 38.44 168 GLY A N 1
ATOM 1326 C CA . GLY A 1 168 ? 9.539 -19.604 43.483 1.00 38.44 168 GLY A CA 1
ATOM 1327 C C . GLY A 1 168 ? 8.498 -20.620 43.968 1.00 38.44 168 GLY A C 1
ATOM 1328 O O . GLY A 1 168 ? 8.316 -20.749 45.170 1.00 38.44 168 GLY A O 1
ATOM 1329 N N . CYS A 1 169 ? 7.815 -21.339 43.070 1.00 38.44 169 CYS A N 1
ATOM 1330 C CA . CYS A 1 169 ? 6.686 -22.213 43.433 1.00 38.44 169 CYS A CA 1
ATOM 1331 C C . CYS A 1 169 ? 7.013 -23.719 43.386 1.00 38.44 169 CYS A C 1
ATOM 1333 O O . CYS A 1 169 ? 6.140 -24.540 43.615 1.00 38.44 169 CYS A O 1
ATOM 1335 N N . CYS A 1 170 ? 8.268 -24.093 43.110 1.00 36.50 170 CYS A N 1
ATOM 1336 C CA . CYS A 1 170 ? 8.716 -25.496 43.065 1.00 36.50 170 CYS A CA 1
ATOM 1337 C C . CYS A 1 170 ? 9.768 -25.826 44.147 1.00 36.50 170 CYS A C 1
ATOM 1339 O O . CYS A 1 170 ? 10.513 -26.794 44.044 1.00 36.50 170 CYS A O 1
ATOM 1341 N N . ARG A 1 171 ? 9.849 -24.991 45.190 1.00 39.56 171 ARG A N 1
ATOM 1342 C CA . ARG A 1 171 ? 10.539 -25.296 46.45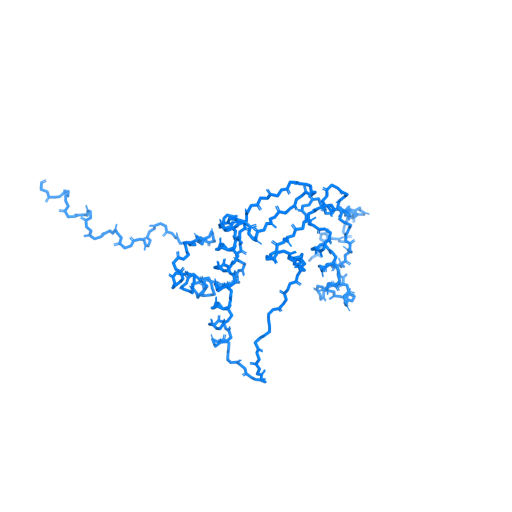1 1.00 39.56 171 ARG A CA 1
ATOM 1343 C C . ARG A 1 171 ? 9.590 -25.025 47.615 1.00 39.56 171 ARG A C 1
ATOM 1345 O O . ARG A 1 171 ? 9.760 -24.044 48.334 1.00 39.56 171 ARG A O 1
ATOM 1352 N N . ARG A 1 172 ? 8.579 -25.873 47.746 1.00 38.06 172 ARG A N 1
ATOM 1353 C CA . ARG A 1 172 ? 7.987 -26.321 49.009 1.00 38.06 172 ARG A CA 1
ATOM 1354 C C . ARG A 1 172 ? 7.257 -27.624 48.743 1.00 38.06 172 ARG A C 1
ATOM 1356 O O . ARG A 1 172 ? 6.632 -27.704 47.664 1.00 38.06 172 ARG A O 1
#

InterPro domains:
  IPR027417 P-loop containing nucleoside triphosphate hydrolase [G3DSA:3.40.50.300] (14-158)
  IPR027417 P-loop containing nucleoside triphosphate hydrolase [SSF52540] (59-159)

Radius of gyration: 22.15 Å; Cα contacts (8 Å, |Δi|>4): 163; chains: 1; bounding box: 50×49×72 Å

pLDDT: mean 82.14, std 19.09, range [32.69, 96.69]

Mean predicted aligned error: 10.46 Å

Secondary structure (DSSP, 8-state):
--SSTT-S------EESSS-HHHHHHHHHHHTTSTTTTS-TTS-----EEPGGGTTEEEEETTEEPPS-------SS---HHHHHHHHHHHHHHHHHHHHHHHHTT-EEEEETTEEEE--GGG-----SSHHHHHHHHHHHHHTT-----TT----GGG-STTSSSTTSS--

Solvent-accessible surface area (backbone atoms only — not comparable to full-atom values): 10868 Å² total; per-residue (Å²): 141,68,76,75,84,74,56,95,76,86,86,74,85,53,62,40,84,85,48,30,43,55,45,42,50,52,52,38,57,64,48,67,74,43,88,47,58,66,78,37,77,93,50,66,75,74,77,54,44,55,33,77,92,30,62,49,44,46,44,32,48,77,86,39,77,54,71,67,74,82,87,88,81,83,88,75,97,77,76,56,72,67,58,48,51,53,53,52,20,44,52,52,30,51,52,52,49,53,43,43,57,28,11,74,71,64,33,16,30,46,29,53,66,90,49,72,42,56,45,50,77,89,78,61,82,87,89,66,94,46,71,65,56,46,48,49,34,48,53,37,21,48,78,69,74,44,90,80,81,78,86,84,65,85,66,62,83,81,74,59,83,88,68,79,73,71,80,72,73,80,76,125

Foldseek 3Di:
DCVLVPDPDDDDDQEDADDEQLLLVVVCVVQVPDQPSPVDVSDGDDRHGYDPQRPQWFKFAQNDTDGNDDDDDDDDPDDDPVRVLLVVLLVVLVVVLSQQVCLVVVRIWTDRHVDTHRDDPVNDDDDDDDPVSVVSNCVSNVVVVHDDDDPPDPPDPVPDPPPPPPVVPPPD

Nearest PDB structures (foldseek):
  5mbv-assembly1_B  TM=9.814E-01  e=5.470E-23  Escherichia coli
  1w36-assembly2_E  TM=9.853E-01  e=1.255E-22  Escherichia coli
  3k70-assembly1_B  TM=9.828E-01  e=7.040E-22  Escherichia coli K-12
  8b1r-assembly1_B  TM=9.773E-01  e=5.115E-22  Escherichia coli
  8b1u-assembly1_B  TM=9.679E-01  e=4.799E-22  Escherichia coli

Organism: Escherichia coli (NCBI:txid562)

Sequence (172 aa):
MKARSEVHAHYTLDTNWRSAPGMVNSVNKLFSQTDDAFMFREIPFIPVKSAGKNQALRFVFKGETQPAMKMWLMEGESCGVGDYQSTMAQVCAAQIRDWLQAGQRGEALLMNGDDARPVRASDISVLVRSRQEAAQVRDALTLLEIPSVYLSNRDSVLKLWKRRRCFGCCRR